Protein AF-G4HIC4-F1 (afdb_monomer_lite)

Secondary structure (DSSP, 8-state):
-HHHHHHHHHHHHHHHHHH-TTSHHHHHHHT--TTPPPPHHHHHHHHHHHHHHHHHHHHHHHHHHHHHHTT-HHHHHHHHHHHHHHHHHHHHHHHH-TT-GGGPPTT--SS--HHHHHHHHHHHHHHHHHHHHHHHHHHGGG--

Foldseek 3Di:
DVLLVQLVVLLVQLLVCLQCVPDPVNCVVVVHDPPDDDDPVVSVVSNVVSLVSNVVSVVSNLVVVVVVCLVPLVVQLVVLLVVLVVLLVQLVCLLVCVVDPVNDHPPDPDDDDPVSNVVSNVSSVVSNVVSVVSNVVSVVSVVD

Radius of gyration: 17.62 Å; chains: 1; bounding box: 44×25×50 Å

Sequence (144 aa):
MFLILLGIMQIAFGWYAFRNPDSDWMRMLARIPEDVEQDDSDLFKSQIYSVITAFIGVIFILIGLSYYFDEFPIQTFITSLLLGGAGIAIGVVALLRPESRWFKRRGEDGEDIEPRIWLMKLAGITMIGISILTMLLSAQHLFS

Organism: NCBI:txid743719

pLDDT: mean 80.47, std 8.77, range [50.69, 91.81]

Structure (mmCIF, N/CA/C/O backbone):
data_AF-G4HIC4-F1
#
_entry.id   AF-G4HIC4-F1
#
loop_
_atom_site.group_PDB
_atom_site.id
_atom_site.type_symbol
_atom_site.label_atom_id
_atom_site.label_alt_id
_atom_site.label_comp_id
_atom_site.label_asym_id
_atom_site.label_entity_id
_atom_site.label_seq_id
_atom_site.pdbx_PDB_ins_code
_atom_site.Cartn_x
_atom_site.Cartn_y
_atom_site.Cartn_z
_atom_site.occupancy
_atom_site.B_iso_or_equiv
_atom_site.auth_seq_id
_atom_site.auth_comp_id
_atom_site.auth_asym_id
_atom_site.auth_atom_id
_atom_site.pdbx_PDB_model_num
ATOM 1 N N . MET A 1 1 ? 12.211 -15.032 -6.429 1.00 75.12 1 MET A N 1
ATOM 2 C CA . MET A 1 1 ? 10.928 -15.741 -6.230 1.00 75.12 1 MET A CA 1
ATOM 3 C C . MET A 1 1 ? 10.539 -15.766 -4.761 1.00 75.12 1 MET A C 1
ATOM 5 O O . MET A 1 1 ? 9.419 -15.384 -4.461 1.00 75.12 1 MET A O 1
ATOM 9 N N . PHE A 1 2 ? 11.447 -16.131 -3.845 1.00 85.12 2 PHE A N 1
ATOM 10 C CA . PHE A 1 2 ? 11.176 -16.122 -2.398 1.00 85.12 2 PHE A CA 1
ATOM 11 C C . PHE A 1 2 ? 10.601 -14.789 -1.882 1.00 85.12 2 PHE A C 1
ATOM 13 O O . PHE A 1 2 ? 9.544 -14.792 -1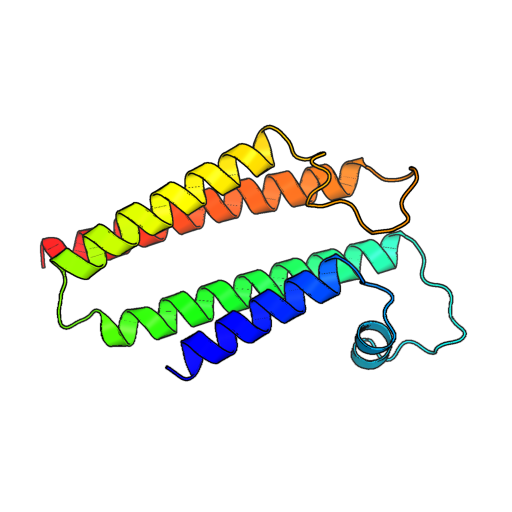.265 1.00 85.12 2 PHE A O 1
ATOM 20 N N . LEU A 1 3 ? 11.231 -13.650 -2.206 1.00 82.81 3 LEU A N 1
ATOM 21 C CA . LEU A 1 3 ? 10.759 -12.322 -1.773 1.00 82.81 3 LEU A CA 1
ATOM 22 C C . LEU A 1 3 ? 9.365 -11.965 -2.310 1.00 82.81 3 LEU A C 1
ATOM 24 O O . LEU A 1 3 ? 8.560 -11.382 -1.594 1.00 82.81 3 LEU A O 1
ATOM 28 N N . ILE A 1 4 ? 9.055 -12.377 -3.542 1.00 83.56 4 ILE A N 1
ATOM 29 C CA . ILE A 1 4 ? 7.736 -12.160 -4.149 1.00 83.56 4 ILE A CA 1
ATOM 30 C C . ILE A 1 4 ? 6.676 -12.974 -3.395 1.00 83.56 4 ILE A C 1
ATOM 32 O O . ILE A 1 4 ? 5.645 -12.429 -3.014 1.00 83.56 4 ILE A O 1
ATOM 36 N N . LEU A 1 5 ? 6.943 -14.256 -3.122 1.00 88.06 5 LEU A N 1
ATOM 37 C CA . LEU A 1 5 ? 6.035 -15.118 -2.355 1.00 88.06 5 LEU A CA 1
ATOM 38 C C . LEU A 1 5 ? 5.840 -14.613 -0.921 1.00 88.06 5 LEU A C 1
ATOM 40 O O . LEU A 1 5 ? 4.710 -14.560 -0.438 1.00 88.06 5 LEU A O 1
ATOM 44 N N . LEU A 1 6 ? 6.923 -14.193 -0.263 1.00 88.94 6 LEU A N 1
ATOM 45 C CA . LEU A 1 6 ? 6.875 -13.590 1.067 1.00 88.94 6 LEU A CA 1
ATOM 46 C C . LEU A 1 6 ? 6.019 -12.318 1.066 1.00 88.94 6 LEU A C 1
ATOM 48 O O . LEU A 1 6 ? 5.182 -12.137 1.948 1.00 88.94 6 LEU A O 1
ATOM 52 N N . GLY A 1 7 ? 6.188 -11.465 0.055 1.00 87.88 7 GLY A N 1
ATOM 53 C CA . GLY A 1 7 ? 5.398 -10.251 -0.101 1.00 87.88 7 GLY A CA 1
ATOM 54 C C . GLY A 1 7 ? 3.911 -10.527 -0.334 1.00 87.88 7 GLY A C 1
ATOM 55 O O . GLY A 1 7 ? 3.072 -9.917 0.325 1.00 87.88 7 GLY A O 1
ATOM 56 N N . ILE A 1 8 ? 3.566 -11.509 -1.177 1.00 89.06 8 ILE A N 1
ATOM 57 C CA . ILE A 1 8 ? 2.175 -11.955 -1.379 1.00 89.06 8 ILE A CA 1
ATOM 58 C C . ILE A 1 8 ? 1.570 -12.456 -0.062 1.00 89.06 8 ILE A C 1
ATOM 60 O O . ILE A 1 8 ? 0.447 -12.084 0.277 1.00 89.06 8 ILE A O 1
ATOM 64 N N . MET A 1 9 ? 2.313 -13.263 0.700 1.00 91.81 9 MET A N 1
ATOM 65 C CA . MET A 1 9 ? 1.862 -13.770 1.996 1.00 91.81 9 MET A CA 1
ATOM 66 C C . MET A 1 9 ? 1.609 -12.629 2.989 1.00 91.81 9 MET A C 1
ATOM 68 O O . MET A 1 9 ? 0.590 -12.643 3.674 1.00 91.81 9 MET A O 1
ATOM 72 N N . GLN A 1 10 ? 2.481 -11.616 3.035 1.00 88.88 10 GLN A N 1
ATOM 73 C CA . GLN A 1 10 ? 2.277 -10.443 3.891 1.00 88.88 10 GLN A CA 1
ATOM 74 C C . GLN A 1 10 ? 1.073 -9.599 3.471 1.00 88.88 10 GLN A C 1
ATOM 76 O O . GLN A 1 10 ? 0.332 -9.145 4.338 1.00 88.88 10 GLN A O 1
ATOM 81 N N . ILE A 1 11 ? 0.831 -9.423 2.169 1.00 89.1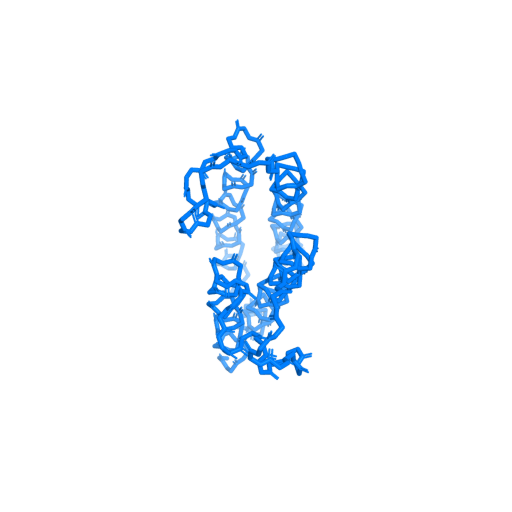9 11 ILE A N 1
ATOM 82 C CA . ILE A 1 11 ? -0.367 -8.725 1.680 1.00 89.19 11 ILE A CA 1
ATOM 83 C C . ILE A 1 11 ? -1.628 -9.504 2.057 1.00 89.19 11 ILE A C 1
ATOM 85 O O . ILE A 1 11 ? -2.577 -8.916 2.569 1.00 89.19 11 ILE A O 1
ATOM 89 N N . ALA A 1 12 ? -1.640 -10.823 1.846 1.00 89.06 12 ALA A N 1
ATOM 90 C CA . ALA A 1 12 ? -2.776 -11.669 2.202 1.00 89.06 12 ALA A CA 1
ATOM 91 C C . ALA A 1 12 ? -3.045 -11.648 3.714 1.00 89.06 12 ALA A C 1
ATOM 93 O O . ALA A 1 12 ? -4.193 -11.509 4.138 1.00 89.06 12 ALA A O 1
ATOM 94 N N . PHE A 1 13 ? -1.985 -11.728 4.519 1.00 89.31 13 PHE A N 1
ATOM 95 C CA . PHE A 1 13 ? -2.071 -11.649 5.971 1.00 89.31 13 PHE A CA 1
ATOM 96 C C . PHE A 1 13 ? -2.552 -10.271 6.442 1.00 89.31 13 PHE A C 1
ATOM 98 O O . PHE A 1 13 ? -3.518 -10.194 7.194 1.00 89.31 13 PHE A O 1
ATOM 105 N N . GLY A 1 14 ? -1.954 -9.182 5.950 1.00 88.19 14 GLY A N 1
ATOM 106 C CA . GLY A 1 14 ? -2.373 -7.816 6.268 1.00 88.19 14 GLY A CA 1
ATOM 107 C C . GLY A 1 14 ? -3.822 -7.547 5.859 1.00 88.19 14 GLY A C 1
ATOM 108 O O . GLY A 1 14 ? -4.581 -6.942 6.607 1.00 88.19 14 GLY A O 1
ATOM 109 N N . TRP A 1 15 ? -4.267 -8.075 4.718 1.00 86.38 15 TRP A N 1
ATOM 110 C CA . TRP A 1 15 ? -5.667 -7.986 4.302 1.00 86.38 15 TRP A CA 1
ATOM 111 C C . TRP A 1 15 ? -6.618 -8.745 5.235 1.00 86.38 15 TRP A C 1
ATOM 113 O O . TRP A 1 15 ? -7.678 -8.231 5.601 1.00 86.38 15 TRP A O 1
ATOM 123 N N . TYR A 1 16 ? -6.244 -9.963 5.634 1.00 87.88 16 TYR A N 1
ATOM 124 C CA . TYR A 1 16 ? -7.011 -10.754 6.592 1.00 87.88 16 TYR A CA 1
ATOM 125 C C . TYR A 1 16 ? -7.112 -10.050 7.951 1.00 87.88 16 TYR A C 1
ATOM 127 O O . TYR A 1 16 ? -8.217 -9.917 8.482 1.00 87.88 16 TYR A O 1
ATOM 135 N N . ALA A 1 17 ? -5.983 -9.565 8.468 1.00 86.62 17 ALA A N 1
ATOM 136 C CA . ALA A 1 17 ? -5.872 -8.865 9.741 1.00 86.62 17 ALA A CA 1
ATOM 137 C C . ALA A 1 17 ? -6.669 -7.552 9.747 1.00 86.62 17 ALA A C 1
ATOM 139 O O . ALA A 1 17 ? -7.391 -7.274 10.697 1.00 86.62 17 ALA A O 1
ATOM 140 N N . PHE A 1 18 ? -6.659 -6.801 8.642 1.00 85.19 18 PHE A N 1
ATOM 141 C CA . PHE A 1 18 ? -7.453 -5.579 8.501 1.00 85.19 18 PHE A CA 1
ATOM 142 C C . PHE A 1 18 ? -8.966 -5.842 8.580 1.00 85.19 18 PHE A C 1
ATOM 144 O O . PHE A 1 18 ? -9.716 -5.066 9.177 1.00 85.19 18 PHE A O 1
ATOM 151 N N . ARG A 1 19 ? -9.433 -6.950 7.985 1.00 82.31 19 ARG A N 1
ATOM 152 C CA . ARG A 1 19 ? -10.854 -7.340 8.009 1.00 82.31 19 ARG A CA 1
ATOM 153 C C . ARG A 1 19 ? -11.277 -8.030 9.303 1.00 82.31 19 ARG A C 1
ATOM 155 O O . ARG A 1 19 ? -12.453 -7.957 9.653 1.00 82.31 19 ARG A O 1
ATOM 162 N N . ASN A 1 20 ? -10.350 -8.692 9.993 1.00 85.69 20 ASN A N 1
ATOM 163 C CA . ASN A 1 20 ? -10.609 -9.445 11.220 1.00 85.69 20 ASN A CA 1
ATOM 164 C C . ASN A 1 20 ? -9.587 -9.094 12.329 1.00 85.69 20 ASN A C 1
ATOM 166 O O . ASN A 1 20 ? -8.875 -9.989 12.799 1.00 85.69 20 ASN A O 1
ATOM 170 N N . PRO A 1 21 ? -9.503 -7.817 12.764 1.00 84.06 21 PRO A N 1
ATOM 171 C CA . PRO A 1 21 ? -8.484 -7.362 13.712 1.00 84.06 21 PRO A CA 1
ATOM 172 C C . PRO A 1 21 ? -8.617 -7.958 15.120 1.00 84.06 21 PRO A C 1
ATOM 174 O O . PRO A 1 21 ? -7.630 -7.935 15.845 1.00 84.06 21 PRO A O 1
ATOM 177 N N . ASP A 1 22 ? -9.776 -8.538 15.459 1.00 86.12 22 ASP A N 1
ATOM 178 C CA . ASP A 1 22 ? -10.064 -9.239 16.730 1.00 86.12 22 ASP A CA 1
ATOM 179 C C . ASP A 1 22 ? -10.053 -10.777 16.598 1.00 86.12 22 ASP A C 1
ATOM 181 O O . ASP A 1 22 ? -10.590 -11.493 17.432 1.00 86.12 22 ASP A O 1
ATOM 185 N N . SER A 1 23 ? -9.520 -11.329 15.503 1.00 87.38 23 SER A N 1
ATOM 186 C CA . SER A 1 23 ? -9.435 -12.794 15.378 1.00 87.38 23 SER A CA 1
ATOM 187 C C . SER A 1 23 ? -8.437 -13.393 16.375 1.00 87.38 23 SER A C 1
ATOM 189 O O . SER A 1 23 ? -7.443 -12.750 16.711 1.00 87.38 23 SER A O 1
ATOM 191 N N . ASP A 1 24 ? -8.631 -14.658 16.764 1.00 88.44 24 ASP A N 1
ATOM 192 C CA . ASP A 1 24 ? -7.745 -15.378 17.699 1.00 88.44 24 ASP A CA 1
ATOM 193 C C . ASP A 1 24 ? -6.267 -15.309 17.286 1.00 88.44 24 ASP A C 1
ATOM 195 O O . ASP A 1 24 ? -5.375 -15.147 18.115 1.00 88.44 24 ASP A O 1
ATOM 199 N N . TRP A 1 25 ? -5.994 -15.341 15.978 1.00 84.50 25 TRP A N 1
ATOM 200 C CA . TRP A 1 25 ? -4.650 -15.162 15.425 1.00 84.50 25 TRP A CA 1
ATOM 201 C C . TRP A 1 25 ? -4.052 -13.785 15.735 1.00 84.50 25 TRP A C 1
ATOM 203 O O . TRP A 1 25 ? -2.872 -13.690 16.074 1.00 84.50 25 TRP A O 1
ATOM 213 N N . MET A 1 26 ? -4.851 -12.722 15.623 1.00 87.19 26 MET A N 1
ATOM 214 C CA . MET A 1 26 ? -4.421 -11.355 15.927 1.00 87.19 26 MET A CA 1
ATOM 215 C C . MET A 1 26 ? -4.235 -11.153 17.428 1.00 87.19 26 MET A C 1
ATOM 217 O O . MET A 1 26 ? -3.221 -10.589 17.841 1.00 87.19 26 MET A O 1
ATOM 221 N N . ARG A 1 27 ? -5.149 -11.691 18.244 1.00 88.38 27 ARG A N 1
ATOM 222 C CA . ARG A 1 27 ? -5.027 -11.698 19.708 1.00 88.38 27 ARG A CA 1
ATOM 223 C C . ARG A 1 27 ? -3.776 -12.437 20.169 1.00 88.38 27 ARG A C 1
ATOM 225 O O . ARG A 1 27 ? -3.007 -11.899 20.962 1.00 88.38 27 ARG A O 1
ATOM 232 N N . MET A 1 28 ? -3.501 -13.610 19.598 1.00 88.75 28 MET A N 1
ATOM 233 C CA . MET A 1 28 ? -2.294 -14.388 19.882 1.00 88.75 28 MET A CA 1
ATOM 234 C C . MET A 1 28 ? -1.015 -13.610 19.538 1.00 88.75 28 MET A C 1
ATOM 236 O O . MET A 1 28 ? -0.080 -13.579 20.340 1.00 88.75 28 MET A O 1
ATOM 240 N N . LEU A 1 29 ? -0.964 -12.947 18.376 1.00 86.06 29 LEU A N 1
ATOM 241 C CA . LEU A 1 29 ? 0.191 -12.136 17.967 1.00 86.06 29 LEU A CA 1
ATOM 242 C C . LEU A 1 29 ? 0.416 -10.928 18.881 1.00 86.06 29 LEU A C 1
ATOM 244 O O . LEU A 1 29 ? 1.558 -10.613 19.216 1.00 86.06 29 LEU A O 1
ATOM 248 N N . ALA A 1 30 ? -0.668 -10.282 19.306 1.00 85.06 30 ALA A N 1
ATOM 249 C CA . ALA A 1 30 ? -0.634 -9.152 20.225 1.00 85.06 30 ALA A CA 1
ATOM 250 C C . ALA A 1 30 ? -0.488 -9.569 21.703 1.00 85.06 30 ALA A C 1
ATOM 252 O O . ALA A 1 30 ? -0.344 -8.703 22.564 1.00 85.06 30 ALA A O 1
ATOM 253 N N . ARG A 1 31 ? -0.481 -10.880 22.001 1.00 88.25 31 ARG A N 1
ATOM 254 C CA . ARG A 1 31 ? -0.470 -11.456 23.360 1.00 88.25 31 ARG A CA 1
ATOM 255 C C . ARG A 1 31 ? -1.620 -10.943 24.234 1.00 88.25 31 ARG A C 1
ATOM 257 O O . ARG A 1 31 ? -1.436 -10.688 25.422 1.00 88.25 31 ARG A O 1
ATOM 264 N N . ILE A 1 32 ? -2.791 -10.789 23.627 1.00 86.94 32 ILE A N 1
ATOM 265 C CA . ILE A 1 32 ? -4.019 -10.352 24.291 1.00 86.94 32 ILE A CA 1
ATOM 266 C C . ILE A 1 32 ? -4.779 -11.604 24.754 1.00 86.94 32 ILE A C 1
ATOM 268 O O . ILE A 1 32 ? -4.991 -12.503 23.936 1.00 86.94 32 ILE A O 1
ATOM 272 N N . PRO A 1 33 ? -5.164 -11.696 26.038 1.00 88.44 33 PRO A N 1
ATOM 273 C CA . PRO A 1 33 ? -5.994 -12.787 26.546 1.00 88.44 33 PRO A CA 1
ATOM 274 C C . PRO A 1 33 ? -7.367 -12.880 25.856 1.00 88.44 33 PRO A C 1
ATOM 276 O O . PRO A 1 33 ? -7.907 -11.885 25.374 1.00 88.44 33 PRO A O 1
ATOM 279 N N . GLU A 1 34 ? -7.953 -14.078 25.818 1.00 83.38 34 GLU A N 1
ATOM 280 C CA . GLU A 1 34 ? -9.257 -14.324 25.175 1.00 83.38 34 GLU A CA 1
ATOM 281 C C . GLU A 1 34 ? -10.435 -13.667 25.917 1.00 83.38 34 GLU A C 1
ATOM 283 O O . GLU A 1 34 ? -11.446 -13.332 25.308 1.00 83.38 34 GLU A O 1
ATOM 288 N N . ASP A 1 35 ? -10.298 -13.430 27.219 1.00 85.06 35 ASP A N 1
ATOM 289 C CA . ASP A 1 35 ? -11.321 -12.852 28.093 1.00 85.06 35 ASP A CA 1
ATOM 290 C C . ASP A 1 35 ? -11.354 -11.316 28.087 1.00 85.06 35 ASP A C 1
ATOM 292 O O . ASP A 1 35 ? -12.259 -10.716 28.666 1.00 85.06 35 ASP A O 1
ATOM 296 N N . VAL A 1 36 ? -10.394 -10.668 27.421 1.00 85.00 36 VAL A N 1
ATOM 297 C CA . VAL A 1 36 ? -10.341 -9.208 27.307 1.00 85.00 36 VAL A CA 1
ATOM 298 C C . VAL A 1 36 ? -11.129 -8.756 26.078 1.00 85.00 36 VAL A C 1
ATOM 300 O O . VAL A 1 36 ? -10.836 -9.148 24.947 1.00 85.00 36 VAL A O 1
ATOM 303 N N . GLU A 1 37 ? -12.130 -7.906 26.294 1.00 85.00 37 GLU A N 1
ATOM 304 C CA . GLU A 1 37 ? -12.841 -7.215 25.218 1.00 85.00 37 GLU A CA 1
ATOM 305 C C . GLU A 1 37 ? -11.981 -6.051 24.708 1.00 85.00 37 GLU A C 1
ATOM 307 O O . GLU A 1 37 ? -11.445 -5.270 25.499 1.00 85.00 37 GLU A O 1
ATOM 312 N N . GLN A 1 38 ? -11.780 -5.976 23.390 1.00 80.94 38 GLN A N 1
ATOM 313 C CA . GLN A 1 38 ? -10.998 -4.903 22.784 1.00 80.94 38 GLN A CA 1
ATOM 314 C C . GLN A 1 38 ? -11.893 -3.702 22.504 1.00 80.94 38 GLN A C 1
ATOM 316 O O . GLN A 1 38 ? -12.933 -3.842 21.867 1.00 80.94 38 GLN A O 1
ATOM 321 N N . ASP A 1 39 ? -11.438 -2.527 22.925 1.00 84.31 39 ASP A N 1
ATOM 322 C CA . ASP A 1 39 ? -12.074 -1.265 22.568 1.00 84.31 39 ASP A CA 1
ATOM 323 C C . ASP A 1 39 ? -11.877 -0.944 21.074 1.00 84.31 39 ASP A C 1
ATOM 325 O O . ASP A 1 39 ? -10.903 -1.379 20.442 1.00 84.31 39 ASP A O 1
ATOM 329 N N . ASP A 1 40 ? -12.763 -0.126 20.509 1.00 79.88 40 ASP A N 1
ATOM 330 C CA . ASP A 1 40 ? -12.724 0.278 19.099 1.00 79.88 40 ASP A CA 1
ATOM 331 C C . ASP A 1 40 ? -11.395 0.953 18.736 1.00 79.88 40 ASP A C 1
ATOM 333 O O . ASP A 1 40 ? -10.837 0.747 17.651 1.00 79.88 40 ASP A O 1
ATOM 337 N N . SER A 1 41 ? -10.820 1.697 19.684 1.00 79.06 41 SER A N 1
ATOM 338 C CA . SER A 1 41 ? -9.514 2.331 19.527 1.00 79.06 41 SER A CA 1
ATOM 339 C C . SER A 1 41 ? -8.368 1.323 19.350 1.00 79.06 41 SER A C 1
ATOM 341 O O . SER A 1 41 ? -7.437 1.565 18.572 1.00 79.06 41 SER A O 1
ATOM 343 N N . ASP A 1 42 ? -8.428 0.168 20.013 1.00 83.31 42 ASP A N 1
ATOM 344 C CA . ASP A 1 42 ? -7.419 -0.886 19.903 1.00 83.31 42 ASP A CA 1
ATOM 345 C C . ASP A 1 42 ? -7.598 -1.705 18.622 1.00 83.31 42 ASP A C 1
ATOM 347 O O . ASP A 1 42 ? -6.617 -2.039 17.943 1.00 83.31 42 ASP A O 1
ATOM 351 N N . LEU A 1 43 ? -8.849 -1.931 18.219 1.00 83.38 43 LEU A N 1
ATOM 352 C CA . LEU A 1 43 ? -9.188 -2.530 16.930 1.00 83.38 43 LEU A CA 1
ATOM 353 C C . LEU A 1 43 ? -8.678 -1.670 15.765 1.00 83.38 43 LEU A C 1
ATOM 355 O O . LEU A 1 43 ? -8.083 -2.194 14.816 1.00 83.38 43 LEU A O 1
ATOM 359 N N . PHE A 1 44 ? -8.823 -0.347 15.860 1.00 80.44 44 PHE A N 1
ATOM 360 C CA . PHE A 1 44 ? -8.309 0.587 14.862 1.00 80.44 44 PHE A CA 1
ATOM 361 C C . PHE A 1 44 ? -6.773 0.580 14.783 1.00 80.44 44 PHE A C 1
ATOM 363 O O . PHE A 1 44 ? -6.205 0.560 13.686 1.00 80.44 44 PHE A O 1
ATOM 370 N N . LYS A 1 45 ? -6.064 0.512 15.920 1.00 82.00 45 LYS A N 1
ATOM 371 C CA . LYS A 1 45 ? -4.595 0.342 15.927 1.00 82.00 45 LYS A CA 1
ATOM 372 C C . LYS A 1 45 ? -4.178 -0.939 15.202 1.00 82.00 45 LYS A C 1
ATOM 374 O O . LYS A 1 45 ? -3.260 -0.906 14.383 1.00 82.00 45 LYS A O 1
ATOM 379 N N . SER A 1 46 ? -4.871 -2.050 15.451 1.00 84.38 46 SER A N 1
ATOM 380 C CA . SER A 1 46 ? -4.628 -3.328 14.764 1.00 84.38 46 SER A CA 1
ATOM 381 C C . SER A 1 46 ? -4.802 -3.205 13.240 1.00 84.38 46 SER A C 1
ATOM 383 O O . SER A 1 46 ? -3.976 -3.699 12.463 1.00 84.38 46 SER A O 1
ATOM 385 N N . GLN A 1 47 ? -5.806 -2.453 12.782 1.00 83.69 47 GLN A N 1
ATOM 386 C CA . GLN A 1 47 ? -5.999 -2.156 11.359 1.00 83.69 47 GLN A CA 1
ATOM 387 C C . GLN A 1 47 ? -4.869 -1.309 10.762 1.00 83.69 47 GLN A C 1
ATOM 389 O O . GLN A 1 47 ? -4.431 -1.593 9.646 1.00 83.69 47 GLN A O 1
ATOM 394 N N . ILE A 1 48 ? -4.350 -0.317 11.496 1.00 81.81 48 ILE A N 1
ATOM 395 C CA . ILE A 1 48 ? -3.172 0.455 11.067 1.00 81.81 48 ILE A CA 1
ATOM 396 C C . ILE A 1 48 ? -1.977 -0.481 10.858 1.00 81.81 48 ILE A C 1
ATOM 398 O O . ILE A 1 48 ? -1.358 -0.458 9.792 1.00 81.81 48 ILE A O 1
ATOM 402 N N . TYR A 1 49 ? -1.677 -1.343 11.836 1.00 84.62 49 TYR A N 1
ATOM 403 C CA . TYR A 1 49 ? -0.586 -2.314 11.710 1.00 84.62 49 TYR A CA 1
ATOM 404 C C . TYR A 1 49 ? -0.781 -3.247 10.515 1.00 84.62 49 TYR A C 1
ATOM 406 O O . TYR A 1 49 ? 0.167 -3.510 9.781 1.00 84.62 49 TYR A O 1
ATOM 414 N N . SER A 1 50 ? -2.017 -3.670 10.263 1.00 85.75 50 SER A N 1
ATOM 415 C CA . SER A 1 50 ? -2.369 -4.529 9.132 1.00 85.75 50 SER A CA 1
ATOM 416 C C . SER A 1 50 ? -2.090 -3.867 7.777 1.00 85.75 50 SER A C 1
ATOM 418 O O . SER A 1 50 ? -1.547 -4.505 6.870 1.00 85.75 50 SER A O 1
ATOM 420 N N . VAL A 1 51 ? -2.397 -2.571 7.644 1.00 83.69 51 VAL A N 1
ATOM 421 C CA . VAL A 1 51 ? -2.060 -1.786 6.445 1.00 83.69 51 VAL A CA 1
ATOM 422 C C . VAL A 1 51 ? -0.548 -1.650 6.285 1.00 83.69 51 VAL A C 1
ATOM 424 O O . VAL A 1 51 ? -0.040 -1.826 5.178 1.00 83.69 51 VAL A O 1
ATOM 427 N N . ILE A 1 52 ? 0.185 -1.409 7.376 1.00 84.81 52 ILE A N 1
ATOM 428 C CA . ILE A 1 52 ? 1.654 -1.358 7.354 1.00 84.81 52 ILE A CA 1
ATOM 429 C C . ILE A 1 52 ? 2.235 -2.708 6.907 1.00 84.81 52 ILE A C 1
ATOM 431 O O . ILE A 1 52 ? 3.128 -2.741 6.064 1.00 84.81 52 ILE A O 1
ATOM 435 N N . THR A 1 53 ? 1.717 -3.833 7.405 1.00 88.00 53 THR A N 1
ATOM 436 C CA . THR A 1 53 ? 2.161 -5.170 6.981 1.00 88.00 53 THR A CA 1
ATOM 437 C C . THR A 1 53 ? 1.899 -5.413 5.496 1.00 88.00 53 THR A C 1
ATOM 439 O O . THR A 1 53 ? 2.790 -5.869 4.780 1.00 88.00 53 THR A O 1
ATOM 442 N N . ALA A 1 54 ? 0.714 -5.054 4.995 1.00 85.44 54 ALA A N 1
ATOM 443 C CA . ALA A 1 54 ? 0.421 -5.168 3.568 1.00 85.44 54 ALA A CA 1
ATOM 444 C C . ALA A 1 54 ? 1.371 -4.299 2.724 1.00 85.44 54 ALA A C 1
ATOM 446 O O . ALA A 1 54 ? 1.866 -4.739 1.686 1.00 85.44 54 ALA A O 1
ATOM 447 N N . PHE A 1 55 ? 1.685 -3.093 3.200 1.00 82.50 55 PHE A N 1
ATOM 448 C CA . PHE A 1 55 ? 2.623 -2.179 2.558 1.00 82.50 55 PHE A CA 1
ATOM 449 C C . PHE A 1 55 ? 4.049 -2.742 2.483 1.00 82.50 55 PHE A C 1
ATOM 451 O O . PHE A 1 55 ? 4.677 -2.707 1.425 1.00 82.50 55 PHE A O 1
ATOM 458 N N . ILE A 1 56 ? 4.545 -3.331 3.574 1.00 84.69 56 ILE A N 1
ATOM 459 C CA . ILE A 1 56 ? 5.837 -4.035 3.595 1.00 84.69 56 ILE A CA 1
ATOM 460 C C . ILE A 1 56 ? 5.830 -5.194 2.589 1.00 84.69 56 ILE A C 1
ATOM 462 O O . ILE A 1 56 ? 6.805 -5.396 1.863 1.00 84.69 56 ILE A O 1
ATOM 466 N N . GLY A 1 57 ? 4.709 -5.911 2.477 1.00 87.50 57 GLY A N 1
ATOM 467 C CA . GLY A 1 57 ? 4.532 -6.951 1.468 1.00 87.50 57 GLY A CA 1
ATOM 468 C C . GLY A 1 57 ? 4.697 -6.441 0.033 1.00 87.50 57 GLY A C 1
ATOM 469 O O . GLY A 1 57 ? 5.395 -7.073 -0.761 1.00 87.50 57 GLY A O 1
ATOM 470 N N . VAL A 1 58 ? 4.142 -5.266 -0.292 1.00 82.88 58 VAL A N 1
ATOM 471 C CA . VAL A 1 58 ? 4.340 -4.613 -1.601 1.00 82.88 58 VAL A CA 1
ATOM 472 C C . VAL A 1 58 ? 5.819 -4.305 -1.842 1.00 82.88 58 VAL A C 1
ATOM 474 O O . VAL A 1 58 ? 6.330 -4.603 -2.920 1.00 82.88 58 VAL A O 1
ATOM 477 N N . ILE A 1 59 ? 6.533 -3.782 -0.841 1.00 81.94 59 ILE A N 1
ATOM 478 C CA . ILE A 1 59 ? 7.975 -3.506 -0.947 1.00 81.94 59 ILE A CA 1
ATOM 479 C C . ILE A 1 59 ? 8.754 -4.791 -1.255 1.00 81.94 59 ILE A C 1
ATOM 481 O O . ILE A 1 59 ? 9.596 -4.791 -2.151 1.00 81.94 59 ILE A O 1
ATOM 485 N N . PHE A 1 60 ? 8.455 -5.905 -0.581 1.00 83.94 60 PHE A N 1
ATOM 486 C CA . PHE A 1 60 ? 9.118 -7.180 -0.871 1.00 83.94 60 PHE A CA 1
ATOM 487 C C . PHE A 1 60 ? 8.831 -7.709 -2.272 1.00 83.94 60 PHE A C 1
ATOM 489 O O . PHE A 1 60 ? 9.731 -8.278 -2.891 1.00 83.94 60 PHE A O 1
ATOM 496 N N . ILE A 1 61 ? 7.622 -7.497 -2.797 1.00 84.44 61 ILE A N 1
ATOM 497 C CA . ILE A 1 61 ? 7.320 -7.823 -4.192 1.00 84.44 61 ILE A CA 1
ATOM 498 C C . ILE A 1 61 ? 8.164 -6.957 -5.125 1.00 84.44 61 ILE A C 1
ATOM 500 O O . ILE A 1 61 ? 8.790 -7.505 -6.024 1.00 84.44 61 ILE A O 1
ATOM 504 N N . LEU A 1 62 ? 8.230 -5.642 -4.898 1.00 77.81 62 LEU A N 1
ATOM 505 C CA . LEU A 1 62 ? 9.000 -4.722 -5.740 1.00 77.81 62 LEU A CA 1
ATOM 506 C C . LEU A 1 62 ? 10.500 -5.048 -5.738 1.00 77.81 62 LEU A C 1
ATOM 508 O O . LEU A 1 62 ? 11.099 -5.129 -6.805 1.00 77.81 62 LEU A O 1
ATOM 512 N N . ILE A 1 63 ? 11.087 -5.311 -4.566 1.00 79.94 63 ILE A N 1
ATOM 513 C CA . ILE A 1 63 ? 12.484 -5.759 -4.440 1.00 79.94 63 ILE A CA 1
ATOM 514 C C . ILE A 1 63 ? 12.664 -7.125 -5.109 1.00 79.94 63 ILE A C 1
ATOM 516 O O . ILE A 1 63 ? 13.606 -7.362 -5.856 1.00 79.94 63 ILE A O 1
ATOM 520 N N . GLY A 1 64 ? 11.748 -8.057 -4.850 1.00 79.00 64 GLY A N 1
ATOM 521 C CA . GLY A 1 64 ? 11.795 -9.389 -5.436 1.00 79.00 64 GLY A CA 1
ATOM 522 C C . GLY A 1 64 ? 11.742 -9.357 -6.959 1.00 79.00 64 GLY A C 1
ATOM 523 O O . GLY A 1 64 ? 12.402 -10.173 -7.592 1.00 79.00 64 GLY A O 1
ATOM 524 N N . LEU A 1 65 ? 10.975 -8.423 -7.517 1.00 75.12 65 LEU A N 1
ATOM 525 C CA . LEU A 1 65 ? 10.839 -8.163 -8.939 1.00 75.12 65 LEU A CA 1
ATOM 526 C C . LEU A 1 65 ? 12.066 -7.458 -9.527 1.00 75.12 65 LEU A C 1
ATOM 528 O O . LEU A 1 65 ? 12.484 -7.834 -10.617 1.00 75.12 65 LEU A O 1
ATOM 532 N N . SER A 1 66 ? 12.681 -6.500 -8.823 1.00 72.62 66 SER A N 1
ATOM 533 C CA . SER A 1 66 ? 13.855 -5.783 -9.342 1.00 72.62 66 SER A CA 1
ATOM 534 C C . SER A 1 66 ? 15.012 -6.727 -9.677 1.00 72.62 66 SER A C 1
ATOM 536 O O . SER A 1 66 ? 15.668 -6.535 -10.689 1.00 72.62 66 SER A O 1
ATOM 538 N N . TYR A 1 67 ? 15.192 -7.811 -8.914 1.00 73.12 67 TYR A N 1
ATOM 539 C CA . TYR A 1 67 ? 16.195 -8.844 -9.212 1.00 73.12 67 TYR A CA 1
ATOM 540 C C . TYR A 1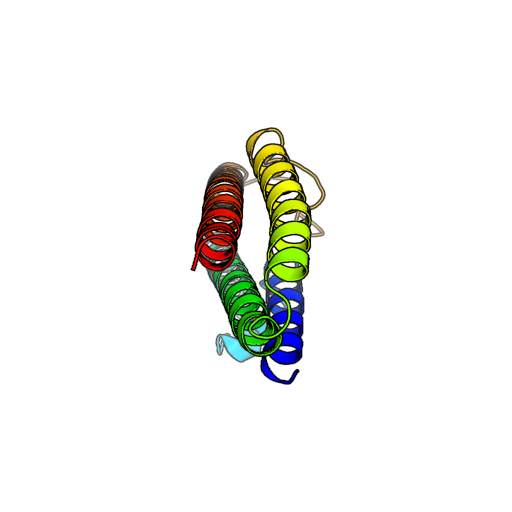 67 ? 15.972 -9.613 -10.526 1.00 73.12 67 TYR A C 1
ATOM 542 O O . TYR A 1 67 ? 16.901 -10.250 -11.008 1.00 73.12 67 TYR A O 1
ATOM 550 N N . TYR A 1 68 ? 14.759 -9.608 -11.086 1.00 67.75 68 TYR A N 1
ATOM 551 C CA . TYR A 1 68 ? 14.456 -10.259 -12.370 1.00 67.75 68 TYR A CA 1
ATOM 552 C C . TYR A 1 68 ? 14.514 -9.299 -13.555 1.00 67.75 68 TYR A C 1
ATOM 554 O O . TYR A 1 68 ? 14.490 -9.734 -14.703 1.00 67.75 68 TYR A O 1
ATOM 562 N N . PHE A 1 69 ? 14.533 -7.998 -13.284 1.00 64.94 69 PHE A N 1
ATOM 563 C CA . PHE A 1 69 ? 14.245 -6.975 -14.277 1.00 64.94 69 PHE A CA 1
ATOM 564 C C . PHE A 1 69 ? 15.484 -6.317 -14.894 1.00 64.94 69 PHE A C 1
ATOM 566 O O . PHE A 1 69 ? 15.322 -5.539 -15.837 1.00 64.94 69 PHE A O 1
ATOM 573 N N . ASP A 1 70 ? 16.685 -6.694 -14.446 1.00 63.28 70 ASP A N 1
ATOM 574 C CA . ASP A 1 70 ? 17.959 -6.242 -15.026 1.00 63.28 70 ASP A CA 1
ATOM 575 C C . ASP A 1 70 ? 18.196 -6.773 -16.454 1.00 63.28 70 ASP A C 1
ATOM 577 O O . ASP A 1 70 ? 18.961 -6.183 -17.212 1.00 63.28 70 ASP A O 1
ATOM 581 N N . GLU A 1 71 ? 17.518 -7.849 -16.871 1.00 66.50 71 GLU A N 1
ATOM 582 C CA . GLU A 1 71 ? 17.733 -8.458 -18.194 1.00 66.50 71 GLU A CA 1
ATOM 583 C C . GLU A 1 71 ? 16.845 -7.868 -19.314 1.00 66.50 71 GLU A C 1
ATOM 585 O O . GLU A 1 71 ? 17.161 -8.035 -20.493 1.00 66.50 71 GLU A O 1
ATOM 590 N N . PHE A 1 72 ? 15.752 -7.153 -18.991 1.00 75.06 72 PHE A N 1
ATOM 591 C CA . PHE A 1 72 ? 14.757 -6.704 -19.987 1.00 75.06 72 PHE A CA 1
ATOM 592 C C . PHE A 1 72 ? 14.155 -5.308 -19.703 1.00 75.06 72 PHE A C 1
ATOM 594 O O . PHE A 1 72 ? 12.964 -5.193 -19.393 1.00 75.06 72 PHE A O 1
ATOM 601 N N . PRO A 1 73 ? 14.912 -4.211 -19.888 1.00 76.81 73 PRO A N 1
ATOM 602 C CA . PRO A 1 73 ? 14.519 -2.862 -19.452 1.00 76.81 73 PRO A CA 1
ATOM 603 C C . PRO A 1 73 ? 13.204 -2.351 -20.069 1.00 76.81 73 PRO A C 1
ATOM 605 O O . PRO A 1 73 ? 12.379 -1.750 -19.379 1.00 76.81 73 PRO A O 1
ATOM 608 N N . ILE A 1 74 ? 12.946 -2.644 -21.350 1.00 81.88 74 ILE A N 1
ATOM 609 C CA . ILE A 1 74 ? 11.698 -2.243 -22.028 1.00 81.88 74 ILE A CA 1
ATOM 610 C C . ILE A 1 74 ? 10.484 -2.974 -21.438 1.00 81.88 74 ILE A C 1
ATOM 612 O O . ILE A 1 74 ? 9.441 -2.365 -21.203 1.00 81.88 74 ILE A O 1
ATOM 616 N N . GLN A 1 75 ? 10.602 -4.280 -21.189 1.00 80.12 75 GLN A N 1
ATOM 617 C CA . GLN A 1 75 ? 9.506 -5.086 -20.643 1.00 80.12 75 GLN A CA 1
ATOM 618 C C . GLN A 1 75 ? 9.211 -4.685 -19.195 1.00 80.12 75 GLN A C 1
ATOM 620 O O . GLN A 1 75 ? 8.043 -4.563 -18.815 1.00 80.12 75 GLN A O 1
ATOM 625 N N . THR A 1 76 ? 10.260 -4.406 -18.419 1.00 76.19 76 THR A N 1
ATOM 626 C CA . THR A 1 76 ? 10.177 -3.851 -17.065 1.00 76.19 76 THR A CA 1
ATOM 627 C C . THR A 1 76 ? 9.416 -2.531 -17.055 1.00 76.19 76 THR A C 1
ATOM 629 O O . THR A 1 76 ? 8.497 -2.365 -16.256 1.00 76.19 76 THR A O 1
ATOM 632 N N . PHE A 1 77 ? 9.737 -1.616 -17.974 1.00 82.25 77 PHE A N 1
ATOM 633 C CA . PHE A 1 77 ? 9.045 -0.334 -18.090 1.00 82.25 77 PHE A CA 1
ATOM 634 C C . PHE A 1 77 ? 7.574 -0.475 -18.500 1.00 82.25 77 PHE A C 1
ATOM 636 O O . PHE A 1 77 ? 6.703 0.168 -17.926 1.00 82.25 77 PHE A O 1
ATOM 643 N N . ILE A 1 78 ? 7.256 -1.329 -19.476 1.00 81.56 78 ILE A N 1
ATOM 644 C CA . ILE A 1 78 ? 5.855 -1.547 -19.872 1.00 81.56 78 ILE A CA 1
ATOM 645 C C . ILE A 1 78 ? 5.063 -2.140 -18.699 1.00 81.56 78 ILE A C 1
ATOM 647 O O . ILE A 1 78 ? 3.944 -1.712 -18.414 1.00 81.56 78 ILE A O 1
ATOM 651 N N . THR A 1 79 ? 5.653 -3.097 -17.983 1.00 77.62 79 THR A N 1
ATOM 652 C CA . THR A 1 79 ? 5.017 -3.749 -16.834 1.00 77.62 79 THR A CA 1
ATOM 653 C C . THR A 1 79 ? 4.800 -2.767 -15.684 1.00 77.62 79 THR A C 1
ATOM 655 O O . THR A 1 79 ? 3.713 -2.731 -15.106 1.00 77.62 79 THR A O 1
ATOM 658 N N . SER A 1 80 ? 5.795 -1.936 -15.369 1.00 81.88 80 SER A N 1
ATOM 659 C CA . SER A 1 80 ? 5.675 -0.908 -14.334 1.00 81.88 80 SER A CA 1
ATOM 660 C C . SER A 1 80 ? 4.650 0.162 -14.712 1.00 81.88 80 SER A C 1
ATOM 662 O O . SER A 1 80 ? 3.920 0.612 -13.836 1.00 81.88 80 SER A O 1
ATOM 664 N N . LEU A 1 81 ? 4.537 0.531 -15.994 1.00 84.44 81 LEU A N 1
ATOM 665 C CA . LEU A 1 81 ? 3.538 1.480 -16.481 1.00 84.44 81 LEU A CA 1
ATOM 666 C C . LEU A 1 81 ? 2.118 0.931 -16.292 1.00 84.44 81 LEU A C 1
ATOM 668 O O . LEU A 1 81 ? 1.235 1.636 -15.807 1.00 84.44 81 LEU A O 1
ATOM 672 N N . LEU A 1 82 ? 1.900 -0.342 -16.635 1.00 81.75 82 LEU A N 1
ATOM 673 C CA . LEU A 1 82 ? 0.602 -1.001 -16.477 1.00 81.75 82 LEU A CA 1
ATOM 674 C C . LEU A 1 82 ? 0.225 -1.165 -15.000 1.00 81.75 82 LEU A C 1
ATOM 676 O O . LEU A 1 82 ? -0.880 -0.796 -14.598 1.00 81.75 82 LEU A O 1
ATOM 680 N N . LEU A 1 83 ? 1.143 -1.685 -14.180 1.00 80.88 83 LEU A N 1
ATOM 681 C CA . LEU A 1 83 ? 0.907 -1.892 -12.749 1.00 80.88 83 LEU A CA 1
ATOM 682 C C . LEU A 1 83 ? 0.793 -0.566 -11.991 1.00 80.88 83 LEU A C 1
ATOM 684 O O . LEU A 1 83 ? -0.090 -0.417 -11.150 1.00 80.88 83 LEU A O 1
ATOM 688 N N . GLY A 1 84 ? 1.639 0.410 -12.316 1.00 85.25 84 GLY A N 1
ATOM 689 C CA . GLY A 1 84 ? 1.584 1.758 -11.763 1.00 85.25 84 GLY A CA 1
ATOM 690 C C . GLY A 1 84 ? 0.295 2.478 -12.155 1.00 85.25 84 GLY A C 1
ATOM 691 O O . GLY A 1 84 ? -0.375 3.046 -11.298 1.00 85.25 84 GLY A O 1
ATOM 692 N N . GLY A 1 85 ? -0.133 2.382 -13.416 1.00 86.69 85 GLY A N 1
ATOM 693 C CA . GLY A 1 85 ? -1.423 2.910 -13.863 1.00 86.69 85 GLY A CA 1
ATOM 694 C C . GLY A 1 85 ? -2.606 2.295 -13.107 1.00 86.69 85 GLY A C 1
ATOM 695 O O . GLY A 1 85 ? -3.470 3.020 -12.610 1.00 86.69 85 GLY A O 1
ATOM 696 N N . ALA A 1 86 ? -2.616 0.968 -12.944 1.00 83.62 86 ALA A N 1
ATOM 697 C CA . ALA A 1 86 ? -3.622 0.276 -12.139 1.00 83.62 86 ALA A CA 1
ATOM 698 C C . ALA A 1 86 ? -3.587 0.720 -10.665 1.00 83.62 86 ALA A C 1
ATOM 700 O O . ALA A 1 86 ? -4.635 0.967 -10.067 1.00 83.62 86 ALA A O 1
ATOM 701 N N . GLY A 1 87 ? -2.393 0.881 -10.091 1.00 85.56 87 GLY A N 1
ATOM 702 C CA . GLY A 1 87 ? -2.199 1.357 -8.725 1.00 85.56 87 GLY A CA 1
ATOM 703 C C . GLY A 1 87 ? -2.713 2.780 -8.500 1.00 85.56 87 GLY A C 1
ATOM 704 O O . GLY A 1 87 ? -3.411 3.029 -7.517 1.00 85.56 87 GLY A O 1
ATOM 705 N N . ILE A 1 88 ? -2.468 3.692 -9.446 1.00 89.50 88 ILE A N 1
ATOM 706 C CA . ILE A 1 88 ? -3.037 5.046 -9.425 1.00 89.50 88 ILE A CA 1
ATOM 707 C C . ILE A 1 88 ? -4.560 4.982 -9.491 1.00 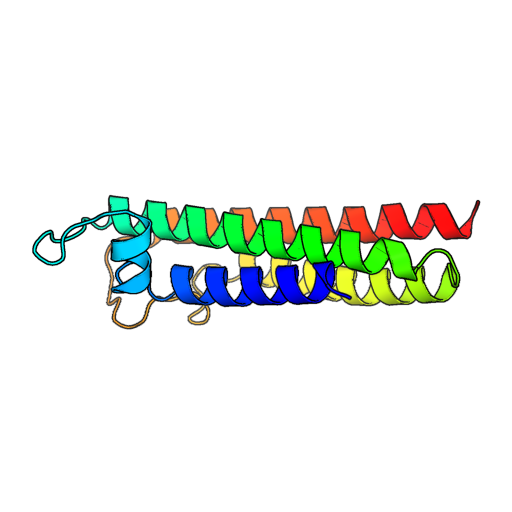89.50 88 ILE A C 1
ATOM 709 O O . ILE A 1 88 ? -5.222 5.626 -8.682 1.00 89.50 88 ILE A O 1
ATOM 713 N N . ALA A 1 89 ? -5.130 4.192 -10.405 1.00 88.25 89 ALA A N 1
ATOM 714 C CA . ALA A 1 89 ? -6.581 4.063 -10.523 1.00 88.25 89 ALA A CA 1
ATOM 715 C C . ALA A 1 89 ? -7.215 3.560 -9.214 1.00 88.25 89 ALA A C 1
ATOM 717 O O . ALA A 1 89 ? -8.196 4.135 -8.743 1.00 88.25 89 ALA A O 1
ATOM 718 N N . ILE A 1 90 ? -6.621 2.543 -8.582 1.00 84.81 90 ILE A N 1
ATOM 719 C CA . ILE A 1 90 ? -7.066 2.023 -7.281 1.00 84.81 90 ILE A CA 1
ATOM 720 C C . ILE A 1 90 ? -6.938 3.093 -6.188 1.00 84.81 90 ILE A C 1
ATOM 722 O O . ILE A 1 90 ? -7.878 3.292 -5.418 1.00 84.81 90 ILE A O 1
ATOM 726 N N . GLY A 1 91 ? -5.816 3.815 -6.132 1.00 86.56 91 GLY A N 1
ATOM 727 C CA . GLY A 1 91 ? -5.607 4.887 -5.157 1.00 86.56 91 GLY A CA 1
ATOM 728 C C . GLY A 1 91 ? -6.575 6.063 -5.336 1.00 86.56 91 GLY A C 1
ATOM 729 O O . GLY A 1 91 ? -7.087 6.603 -4.358 1.00 86.56 91 GLY A O 1
ATOM 730 N N . VAL A 1 92 ? -6.920 6.411 -6.578 1.00 89.25 92 VAL A N 1
ATOM 731 C CA . VAL A 1 92 ? -7.950 7.414 -6.884 1.00 89.25 92 VAL A CA 1
ATOM 732 C C . VAL A 1 92 ? -9.330 6.924 -6.448 1.00 89.25 92 VAL A C 1
ATOM 734 O O . VAL A 1 92 ? -10.074 7.676 -5.823 1.00 89.25 92 VAL A O 1
ATOM 737 N N . VAL A 1 93 ? -9.675 5.659 -6.705 1.00 86.69 93 VAL A N 1
ATOM 738 C CA . VAL A 1 93 ? -10.938 5.071 -6.224 1.00 86.69 93 VAL A CA 1
ATOM 739 C C . VAL A 1 93 ? -11.013 5.105 -4.695 1.00 86.69 93 VAL A C 1
ATOM 741 O O . VAL A 1 93 ? -12.062 5.453 -4.154 1.00 86.69 93 VAL A O 1
ATOM 744 N N . ALA A 1 94 ? -9.910 4.815 -4.001 1.00 84.44 94 ALA A N 1
ATOM 745 C CA . ALA A 1 94 ? -9.817 4.921 -2.547 1.00 84.44 94 ALA A CA 1
ATOM 746 C C . ALA A 1 94 ? -10.065 6.350 -2.033 1.00 84.44 94 ALA A C 1
ATOM 748 O O . ALA A 1 94 ? -10.721 6.527 -1.008 1.00 84.44 94 ALA A O 1
ATOM 749 N N . LEU A 1 95 ? -9.589 7.368 -2.758 1.00 86.56 95 LEU A N 1
ATOM 750 C CA . LEU A 1 95 ? -9.788 8.777 -2.408 1.00 86.56 95 LEU A CA 1
ATOM 751 C C . LEU A 1 95 ? -11.204 9.280 -2.690 1.00 86.56 95 LEU A C 1
ATOM 753 O O . LEU A 1 95 ? -11.744 10.055 -1.901 1.00 86.56 95 LEU A O 1
ATOM 757 N N . LEU A 1 96 ? -11.792 8.853 -3.808 1.00 86.25 96 LEU A N 1
ATOM 758 C CA . LEU A 1 96 ? -13.122 9.282 -4.241 1.00 86.25 96 LEU A CA 1
ATOM 759 C C . LEU A 1 96 ? -14.248 8.544 -3.517 1.00 86.25 96 LEU A C 1
ATOM 761 O O . LEU A 1 96 ? -15.333 9.095 -3.361 1.00 86.25 96 LEU A O 1
ATOM 765 N N . ARG A 1 97 ? -14.020 7.290 -3.114 1.00 84.06 97 ARG A N 1
ATOM 766 C CA . ARG A 1 97 ? -15.014 6.444 -2.438 1.00 84.06 97 ARG A CA 1
ATOM 767 C C . ARG A 1 97 ? -14.418 5.760 -1.202 1.00 84.06 97 ARG A C 1
ATOM 769 O O . ARG A 1 97 ? -14.407 4.526 -1.135 1.00 84.06 97 ARG A O 1
ATOM 776 N N . PRO A 1 98 ? -13.955 6.536 -0.202 1.00 74.88 98 PRO A N 1
ATOM 777 C CA . PRO A 1 98 ? -13.327 5.987 1.001 1.00 74.88 98 PRO A CA 1
ATOM 778 C C . PRO A 1 98 ? -14.302 5.167 1.864 1.00 74.88 98 PRO A C 1
ATOM 780 O O . PRO A 1 98 ? -13.889 4.343 2.672 1.00 74.88 98 PRO A O 1
ATOM 783 N N . GLU A 1 99 ? -15.608 5.352 1.665 1.00 74.25 99 GLU A N 1
ATOM 784 C CA . GLU A 1 99 ? -16.694 4.625 2.335 1.00 74.25 99 GLU A CA 1
ATOM 785 C C . GLU A 1 99 ? -17.087 3.294 1.665 1.00 74.25 99 GLU A C 1
ATOM 787 O O . GLU A 1 99 ? -18.043 2.639 2.087 1.00 74.25 99 GLU A O 1
ATOM 792 N N . SER A 1 100 ? -16.379 2.880 0.607 1.00 70.75 100 SER A N 1
ATOM 793 C CA . SER A 1 100 ? -16.702 1.667 -0.149 1.00 70.75 100 SER A CA 1
ATOM 794 C C . SER A 1 100 ? -16.790 0.419 0.743 1.00 70.75 100 SER A C 1
ATOM 796 O O . SER A 1 100 ? -15.910 0.135 1.558 1.00 70.75 100 SER A O 1
ATOM 798 N N . ARG A 1 101 ? -17.826 -0.403 0.509 1.00 66.25 101 ARG A N 1
ATOM 799 C CA . ARG A 1 101 ? -18.079 -1.667 1.233 1.00 66.2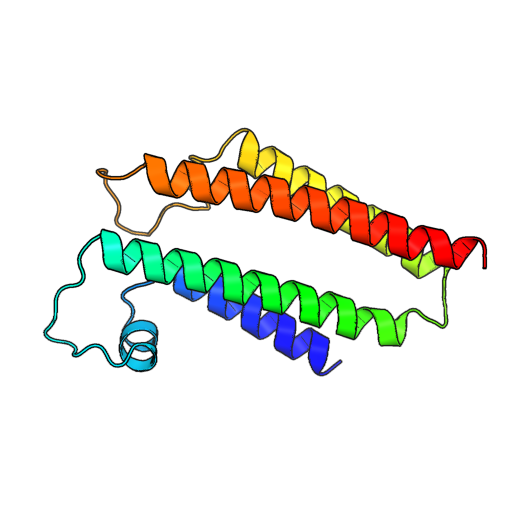5 101 ARG A CA 1
ATOM 800 C C . ARG A 1 101 ? -16.946 -2.685 1.118 1.00 66.25 101 ARG A C 1
ATOM 802 O O . ARG A 1 101 ? -16.880 -3.603 1.926 1.00 66.25 101 ARG A O 1
ATOM 809 N N . TRP A 1 102 ? -16.053 -2.530 0.141 1.00 63.25 102 TRP A N 1
ATOM 810 C CA . TRP A 1 102 ? -14.858 -3.368 0.009 1.00 63.25 102 TRP A CA 1
ATOM 811 C C . TRP A 1 102 ? -13.941 -3.285 1.235 1.00 63.25 102 TRP A C 1
ATOM 813 O O . TRP A 1 102 ? -13.209 -4.239 1.506 1.00 63.25 102 TRP A O 1
ATOM 823 N N . PHE A 1 103 ? -14.035 -2.185 1.985 1.00 61.03 103 PHE A N 1
ATOM 824 C CA . PHE A 1 103 ? -13.206 -1.878 3.146 1.00 61.03 103 PHE A CA 1
ATOM 825 C C . PHE A 1 103 ? -13.999 -1.855 4.461 1.00 61.03 103 PHE A C 1
ATOM 827 O O . PHE A 1 103 ? -13.435 -1.517 5.497 1.00 61.03 103 PHE A O 1
ATOM 834 N N . LYS A 1 104 ? -15.290 -2.228 4.438 1.00 63.97 104 LYS A N 1
ATOM 835 C CA . LYS A 1 104 ? -16.072 -2.438 5.665 1.00 63.97 104 LYS A CA 1
ATOM 836 C C . LYS A 1 104 ? -15.651 -3.740 6.342 1.00 63.97 104 LYS A C 1
ATOM 838 O O . LYS A 1 104 ? -15.486 -4.769 5.677 1.00 63.97 104 LYS A O 1
ATOM 843 N N . ARG A 1 105 ? -15.554 -3.702 7.670 1.00 63.12 105 ARG A N 1
ATOM 844 C CA . ARG A 1 105 ? -15.460 -4.902 8.500 1.00 63.12 105 ARG A CA 1
ATOM 845 C C . ARG A 1 105 ? -16.779 -5.686 8.407 1.00 63.12 105 ARG A C 1
ATOM 847 O O . ARG A 1 105 ? -17.844 -5.107 8.178 1.00 63.12 105 ARG A O 1
ATOM 854 N N . ARG A 1 106 ? -16.737 -7.017 8.539 1.00 55.12 106 ARG A N 1
ATOM 855 C CA . ARG A 1 106 ? -17.977 -7.804 8.686 1.00 55.12 106 ARG A CA 1
ATOM 856 C C . ARG A 1 106 ? -18.587 -7.493 10.054 1.00 55.12 106 ARG A C 1
ATOM 858 O O . ARG A 1 106 ? -17.897 -7.671 11.047 1.00 55.12 106 ARG A O 1
ATOM 865 N N . GLY A 1 107 ? -19.860 -7.091 10.083 1.00 55.19 107 GLY A N 1
ATOM 866 C CA . GLY A 1 107 ? -20.629 -6.882 11.321 1.00 55.19 107 GLY A CA 1
ATOM 867 C C . GLY A 1 107 ? -20.708 -5.438 11.830 1.00 55.19 107 GLY A C 1
ATOM 868 O O . GLY A 1 107 ? -21.237 -5.220 12.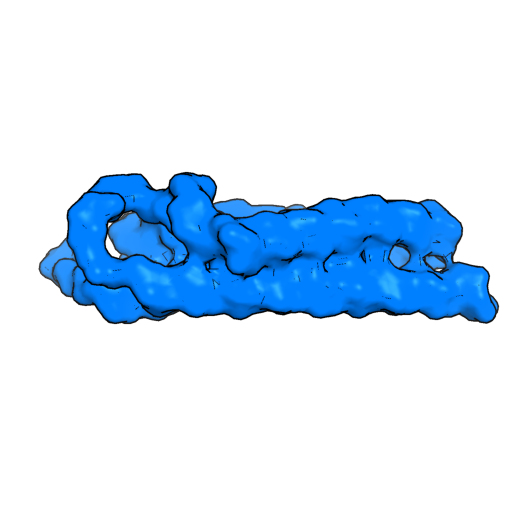907 1.00 55.19 107 GLY A O 1
ATOM 869 N N . GLU A 1 108 ? -20.202 -4.459 11.076 1.00 58.19 108 GLU A N 1
ATOM 870 C CA . GLU A 1 108 ? -20.101 -3.062 11.521 1.00 58.19 108 GLU A CA 1
ATOM 871 C C . GLU A 1 108 ? -21.314 -2.222 11.056 1.00 58.19 108 GLU A C 1
ATOM 873 O O . GLU A 1 108 ? -21.345 -1.705 9.925 1.00 58.19 108 GLU A O 1
ATOM 878 N N . ASP A 1 109 ? -22.308 -2.082 11.940 1.00 57.34 109 ASP A N 1
ATOM 879 C CA . ASP A 1 109 ? -23.485 -1.209 11.786 1.00 57.34 109 ASP A CA 1
ATOM 880 C C . ASP A 1 109 ? -23.320 0.089 12.596 1.00 57.34 109 ASP A C 1
ATOM 882 O O . ASP A 1 109 ? -24.152 0.451 13.411 1.00 57.34 109 ASP A O 1
ATOM 886 N N . GLY A 1 110 ? -22.240 0.816 12.297 1.00 59.19 110 GLY A N 1
ATOM 887 C CA . GLY A 1 110 ? -22.078 2.231 12.629 1.00 59.19 110 GLY A CA 1
ATOM 888 C C . GLY A 1 110 ? -21.617 2.526 14.051 1.00 59.19 110 GLY A C 1
ATOM 889 O O . GLY A 1 110 ? -22.388 2.359 14.975 1.00 59.19 110 GLY A O 1
ATOM 890 N N . GLU A 1 111 ? -20.410 3.085 14.185 1.00 50.69 111 GLU A N 1
ATOM 891 C CA . GLU A 1 111 ? -20.230 4.250 15.066 1.00 50.69 111 GLU A CA 1
ATOM 892 C C . GLU A 1 111 ? -18.968 5.077 14.755 1.00 50.69 111 GLU A C 1
ATOM 894 O O . GLU A 1 111 ? -19.087 6.294 14.754 1.00 50.69 111 GLU A O 1
ATOM 899 N N . ASP A 1 112 ? -17.853 4.519 14.255 1.00 56.69 112 ASP A N 1
ATOM 900 C CA . ASP A 1 112 ? -16.667 5.345 13.922 1.00 56.69 112 ASP A CA 1
ATOM 901 C C . ASP A 1 112 ? -16.197 5.247 12.459 1.00 56.69 112 ASP A C 1
ATOM 903 O O . ASP A 1 112 ? -15.378 4.424 12.043 1.00 56.69 112 ASP A O 1
ATOM 907 N N . ILE A 1 113 ? -16.743 6.131 11.621 1.00 63.09 113 ILE A N 1
ATOM 908 C CA . ILE A 1 113 ? -16.461 6.188 10.176 1.00 63.09 113 ILE A CA 1
ATOM 909 C C . ILE A 1 113 ? -15.227 7.057 9.865 1.00 63.09 113 ILE A C 1
ATOM 911 O O . ILE A 1 113 ? -14.519 6.812 8.882 1.00 63.09 113 ILE A O 1
ATOM 915 N N . GLU A 1 114 ? -14.952 8.070 10.682 1.00 72.00 114 GLU A N 1
ATOM 916 C CA . GLU A 1 114 ? -14.038 9.166 10.343 1.00 72.00 114 GLU A CA 1
ATOM 917 C C . GLU A 1 114 ? -12.542 8.780 10.344 1.00 72.00 114 GLU A C 1
ATOM 919 O O . GLU A 1 114 ? -11.869 9.049 9.338 1.00 72.00 114 GLU A O 1
ATOM 924 N N . PRO A 1 115 ? -12.012 8.049 11.350 1.00 72.38 115 PRO A N 1
ATOM 925 C CA . PRO A 1 115 ? -10.615 7.598 11.348 1.00 72.38 115 PRO A CA 1
ATOM 926 C C . PRO A 1 115 ? -10.308 6.645 10.185 1.00 72.38 115 PRO A C 1
ATOM 928 O O . PRO A 1 115 ? -9.240 6.705 9.569 1.00 72.38 115 PRO A O 1
ATOM 931 N N . ARG A 1 116 ? -11.275 5.796 9.819 1.00 72.06 116 ARG A N 1
ATOM 932 C CA . ARG A 1 116 ? -11.154 4.856 8.697 1.00 72.06 116 ARG A CA 1
ATOM 933 C C . ARG A 1 116 ? -11.156 5.571 7.351 1.00 72.06 116 ARG A C 1
ATOM 935 O O . ARG A 1 116 ? -10.349 5.235 6.487 1.00 72.06 116 ARG A O 1
ATOM 942 N N . ILE A 1 117 ? -12.033 6.561 7.162 1.00 79.56 117 ILE A N 1
ATOM 943 C CA . ILE A 1 117 ? -12.021 7.394 5.950 1.00 79.56 117 ILE A CA 1
ATOM 944 C C . ILE A 1 117 ? -10.663 8.076 5.802 1.00 79.56 117 ILE A C 1
ATOM 946 O O . ILE A 1 117 ? -10.108 8.102 4.702 1.00 79.56 117 ILE A O 1
ATOM 950 N N . TRP A 1 118 ? -10.116 8.607 6.897 1.00 82.19 118 TRP A N 1
ATOM 951 C CA . TRP A 1 118 ? -8.796 9.224 6.886 1.00 82.19 118 TRP A CA 1
ATOM 952 C C . TRP A 1 118 ? -7.703 8.228 6.481 1.00 82.19 118 TRP A C 1
ATOM 954 O O . TRP A 1 118 ? -6.931 8.507 5.563 1.00 82.19 118 TRP A O 1
ATOM 964 N N . LEU A 1 119 ? -7.696 7.036 7.080 1.00 77.75 119 LEU A N 1
ATOM 965 C CA . LEU A 1 119 ? -6.750 5.969 6.756 1.00 77.75 119 LEU A CA 1
ATOM 966 C C . LEU A 1 119 ? -6.857 5.522 5.289 1.00 77.75 119 LEU A C 1
ATOM 968 O O . LEU A 1 119 ? -5.843 5.308 4.630 1.00 77.75 119 LEU A O 1
ATOM 972 N N . MET A 1 120 ? -8.075 5.438 4.750 1.00 80.62 120 MET A N 1
ATOM 973 C CA . MET A 1 120 ? -8.305 5.068 3.353 1.00 80.62 120 MET A CA 1
ATOM 974 C C . MET A 1 120 ? -7.790 6.137 2.386 1.00 80.62 120 MET A C 1
ATOM 976 O O . MET A 1 120 ? -7.176 5.814 1.367 1.00 80.62 120 MET A O 1
ATOM 980 N N . LYS A 1 121 ? -7.989 7.418 2.717 1.00 84.56 121 LYS A N 1
ATOM 981 C CA . LYS A 1 121 ? -7.421 8.532 1.951 1.00 84.56 121 LYS A CA 1
ATOM 982 C C . LYS A 1 121 ? -5.895 8.516 2.010 1.00 84.56 121 LYS A C 1
ATOM 984 O O . LYS A 1 121 ? -5.251 8.670 0.975 1.00 84.56 121 LYS A O 1
ATOM 989 N N . LEU A 1 122 ? -5.317 8.276 3.189 1.00 84.69 122 LEU A N 1
ATOM 990 C CA . LEU A 1 122 ? -3.872 8.132 3.345 1.00 84.69 122 LEU A CA 1
ATOM 991 C C . LEU A 1 122 ? -3.347 6.995 2.460 1.00 84.69 122 LEU A C 1
ATOM 993 O O . LEU A 1 122 ? -2.489 7.240 1.619 1.00 84.69 122 LEU A O 1
ATOM 997 N N . ALA A 1 123 ? -3.928 5.797 2.568 1.00 82.38 123 ALA A N 1
ATOM 998 C CA . ALA A 1 123 ? -3.562 4.639 1.756 1.00 82.38 123 ALA A CA 1
ATOM 999 C C . ALA A 1 123 ? -3.691 4.919 0.248 1.00 82.38 123 ALA A C 1
ATOM 1001 O O . ALA A 1 123 ? -2.813 4.537 -0.524 1.00 82.38 123 ALA A O 1
ATOM 1002 N N . GLY A 1 124 ? -4.741 5.633 -0.172 1.00 85.44 124 GLY A N 1
ATOM 1003 C CA . GLY A 1 124 ? -4.932 6.060 -1.557 1.00 85.44 124 GLY A CA 1
ATOM 1004 C C . GLY A 1 124 ? -3.817 6.981 -2.060 1.00 85.44 124 GLY A C 1
ATOM 1005 O O . GLY A 1 124 ? -3.246 6.725 -3.121 1.00 85.44 124 GLY A O 1
ATOM 1006 N N . ILE A 1 125 ? -3.449 8.006 -1.282 1.00 88.31 125 ILE A N 1
ATOM 1007 C CA . ILE A 1 125 ? -2.335 8.915 -1.609 1.00 88.31 125 ILE A CA 1
ATOM 1008 C C . ILE A 1 125 ? -1.016 8.145 -1.672 1.00 88.31 125 ILE A C 1
ATOM 1010 O O . ILE A 1 125 ? -0.251 8.316 -2.622 1.00 88.31 125 ILE A O 1
ATOM 1014 N N . THR A 1 126 ? -0.747 7.276 -0.695 1.00 83.81 126 THR A N 1
ATOM 1015 C CA . THR A 1 126 ? 0.492 6.493 -0.670 1.00 83.81 126 THR A CA 1
ATOM 1016 C C . THR A 1 126 ? 0.573 5.535 -1.860 1.00 83.81 126 THR A C 1
ATOM 1018 O O . THR A 1 126 ? 1.629 5.432 -2.480 1.00 83.81 126 THR A O 1
ATOM 1021 N N . MET A 1 127 ? -0.537 4.888 -2.238 1.00 86.25 127 MET A N 1
ATOM 1022 C CA . MET A 1 127 ? -0.601 3.998 -3.402 1.00 86.25 127 MET A CA 1
ATOM 1023 C C . MET A 1 127 ? -0.302 4.745 -4.705 1.00 86.25 127 MET A C 1
ATOM 1025 O O . MET A 1 127 ? 0.472 4.258 -5.532 1.00 86.25 127 MET A O 1
ATOM 1029 N N . ILE A 1 128 ? -0.868 5.944 -4.875 1.00 89.25 128 ILE A N 1
ATOM 1030 C CA . ILE A 1 128 ? -0.572 6.814 -6.021 1.00 89.25 128 ILE A CA 1
ATOM 1031 C C . ILE A 1 128 ? 0.916 7.180 -6.027 1.00 89.25 128 ILE A C 1
ATOM 1033 O O . ILE A 1 128 ? 1.581 7.017 -7.048 1.00 89.25 128 ILE A O 1
ATOM 1037 N N . GLY A 1 129 ? 1.451 7.623 -4.885 1.00 88.19 129 GLY A N 1
ATOM 1038 C CA . GLY A 1 129 ? 2.852 8.018 -4.747 1.00 88.19 129 GLY A CA 1
ATOM 1039 C C . GLY A 1 129 ? 3.829 6.893 -5.093 1.00 88.19 129 GLY A C 1
ATOM 1040 O O . GLY A 1 129 ? 4.742 7.104 -5.890 1.00 88.19 129 GLY A O 1
ATOM 1041 N N . ILE A 1 130 ? 3.604 5.683 -4.567 1.00 84.44 130 ILE A N 1
ATOM 1042 C CA . ILE A 1 130 ? 4.410 4.502 -4.911 1.00 84.44 130 ILE A CA 1
ATOM 1043 C C . ILE A 1 130 ? 4.313 4.197 -6.392 1.00 84.44 130 ILE A C 1
ATOM 1045 O O . ILE A 1 130 ? 5.336 3.997 -7.033 1.00 84.44 130 ILE A O 1
ATOM 1049 N N . SER A 1 131 ? 3.102 4.187 -6.942 1.00 85.75 131 SER A N 1
ATOM 1050 C CA . SER A 1 131 ? 2.887 3.856 -8.348 1.00 85.75 131 SER A CA 1
ATOM 1051 C C . SER A 1 131 ? 3.661 4.800 -9.272 1.00 85.75 131 SER A C 1
ATOM 1053 O O . SER A 1 131 ? 4.324 4.347 -10.204 1.00 85.75 131 SER A O 1
ATOM 1055 N N . ILE A 1 132 ? 3.637 6.105 -8.981 1.00 88.69 132 ILE A N 1
ATOM 1056 C CA . ILE A 1 132 ? 4.420 7.113 -9.708 1.00 88.69 132 ILE A CA 1
ATOM 1057 C C . ILE A 1 132 ? 5.919 6.853 -9.546 1.00 88.69 132 ILE A C 1
ATOM 1059 O O . ILE A 1 132 ? 6.642 6.817 -10.541 1.00 88.69 132 ILE A O 1
ATOM 1063 N N . LEU A 1 133 ? 6.386 6.635 -8.315 1.00 85.12 133 LEU A N 1
ATOM 1064 C CA . LEU A 1 133 ? 7.796 6.379 -8.034 1.00 85.12 133 LEU A CA 1
ATOM 1065 C C . LEU A 1 133 ? 8.308 5.137 -8.775 1.00 85.12 133 LEU A C 1
ATOM 1067 O O . LEU A 1 133 ? 9.365 5.192 -9.394 1.00 85.12 133 LEU A O 1
ATOM 1071 N N . THR A 1 134 ? 7.560 4.033 -8.759 1.00 81.69 134 THR A N 1
ATOM 1072 C CA . THR A 1 134 ? 7.931 2.793 -9.452 1.00 81.69 134 THR A CA 1
ATOM 1073 C C . THR A 1 134 ? 8.029 3.007 -10.962 1.00 81.69 134 THR A C 1
ATOM 1075 O O . THR A 1 134 ? 8.983 2.541 -11.584 1.00 81.69 134 THR A O 1
ATOM 1078 N N . MET A 1 135 ? 7.097 3.758 -11.557 1.00 86.12 135 MET A N 1
ATOM 1079 C CA . MET A 1 135 ? 7.171 4.111 -12.977 1.00 86.12 135 MET A CA 1
ATOM 1080 C C . MET A 1 135 ? 8.409 4.967 -13.282 1.00 86.12 135 MET A C 1
ATOM 1082 O O . MET A 1 135 ? 9.156 4.636 -14.201 1.00 86.12 135 MET A O 1
ATOM 1086 N N . LEU A 1 136 ? 8.695 6.000 -12.482 1.00 84.62 136 LEU A N 1
ATOM 1087 C CA . LEU A 1 136 ? 9.886 6.846 -12.654 1.00 84.62 136 LEU A CA 1
ATOM 1088 C C . LEU A 1 136 ? 11.191 6.047 -12.524 1.00 84.62 136 LEU A C 1
ATOM 1090 O O . LEU A 1 136 ? 12.074 6.157 -13.375 1.00 84.62 136 LEU A O 1
ATOM 1094 N N . LEU A 1 137 ? 11.292 5.197 -11.500 1.00 80.81 137 LEU A N 1
ATOM 1095 C CA . LEU A 1 137 ? 12.462 4.348 -11.275 1.00 80.81 137 LEU A CA 1
ATOM 1096 C C . LEU A 1 137 ? 12.640 3.289 -12.364 1.00 80.81 137 LEU A C 1
ATOM 1098 O O . LEU A 1 137 ? 13.758 2.849 -12.597 1.00 80.81 137 LEU A O 1
ATOM 1102 N N . SER A 1 138 ? 11.580 2.865 -13.046 1.00 77.75 138 SER A N 1
ATOM 1103 C CA . SER A 1 138 ? 11.722 1.995 -14.218 1.00 77.75 138 SER A CA 1
ATOM 1104 C C . SER A 1 138 ? 12.135 2.772 -15.471 1.00 77.75 138 SER A C 1
ATOM 1106 O O . SER A 1 138 ? 12.932 2.278 -16.261 1.00 77.75 138 SER A O 1
ATOM 1108 N N . ALA A 1 139 ? 11.658 4.012 -15.628 1.00 83.00 139 ALA A N 1
ATOM 1109 C CA . ALA A 1 139 ? 11.966 4.855 -16.778 1.00 83.00 139 ALA A CA 1
ATOM 1110 C C . ALA A 1 139 ? 13.451 5.234 -16.837 1.00 83.00 139 ALA A C 1
ATOM 1112 O O . ALA A 1 139 ? 14.006 5.337 -17.925 1.00 83.00 139 ALA A O 1
ATOM 1113 N N . GLN A 1 140 ? 14.121 5.397 -15.690 1.00 78.62 140 GLN A N 1
ATOM 1114 C CA . GLN A 1 140 ? 15.560 5.696 -15.676 1.00 78.62 140 GLN A CA 1
ATOM 1115 C C . GLN A 1 140 ? 16.406 4.578 -16.321 1.00 78.62 140 GLN A C 1
ATOM 1117 O O . GLN A 1 140 ? 17.415 4.880 -16.945 1.00 78.62 140 GLN A O 1
ATOM 1122 N N . HIS A 1 141 ? 15.968 3.314 -16.234 1.00 73.31 141 HIS A N 1
ATOM 1123 C CA . HIS A 1 141 ? 16.682 2.154 -16.787 1.00 73.31 141 HIS A CA 1
ATOM 1124 C C . HIS A 1 141 ? 16.485 1.989 -18.305 1.00 73.31 141 HIS A C 1
ATOM 1126 O O . HIS A 1 141 ? 17.132 1.155 -18.927 1.00 73.31 141 HIS A O 1
ATOM 1132 N N . LEU A 1 142 ? 15.578 2.758 -18.923 1.00 74.19 142 LEU A N 1
ATOM 1133 C CA . LEU A 1 142 ? 15.411 2.788 -20.383 1.00 74.19 142 LEU A CA 1
ATOM 1134 C C . LEU A 1 142 ? 16.464 3.648 -21.085 1.00 74.19 142 LEU A C 1
ATOM 1136 O O . LEU A 1 142 ? 16.686 3.473 -22.281 1.00 74.19 142 LEU A O 1
ATOM 1140 N N . PHE A 1 143 ? 17.040 4.612 -20.368 1.00 69.50 143 PHE A N 1
ATOM 1141 C CA . PHE A 1 143 ? 17.946 5.618 -20.925 1.00 69.50 143 PHE A CA 1
ATOM 1142 C C . PHE A 1 143 ? 19.379 5.502 -20.381 1.00 69.50 143 PHE A C 1
ATOM 1144 O O . PHE A 1 143 ? 20.202 6.370 -20.674 1.00 69.50 143 PHE A O 1
ATOM 1151 N N . SER A 1 144 ? 19.660 4.461 -19.589 1.00 60.72 144 SER A N 1
ATOM 1152 C CA . SER A 1 144 ? 20.991 4.072 -19.101 1.00 60.72 144 SER A CA 1
ATOM 1153 C C . SER A 1 144 ? 21.614 3.020 -20.007 1.00 60.72 144 SER A C 1
ATOM 1155 O O . SER A 1 144 ? 22.796 3.188 -20.371 1.00 60.72 144 SER A O 1
#